Protein AF-A0AAD9D909-F1 (afdb_monomer)

Radius of gyration: 25.89 Å; Cα contacts (8 Å, |Δi|>4): 368; chains: 1; bounding box: 89×36×50 Å

Solvent-accessible surface area (backbone atoms only — not comparable to full-atom values): 7837 Å² total; per-residue (Å²): 138,81,89,83,81,90,83,83,90,83,79,91,85,78,93,72,84,80,84,79,90,65,81,85,69,92,80,75,88,80,84,59,76,61,69,55,47,48,60,49,39,46,66,70,74,58,52,28,52,80,27,45,52,79,31,72,29,71,72,26,63,39,49,19,72,46,19,35,32,38,35,38,21,50,43,8,47,25,37,27,68,48,18,34,32,40,36,39,21,48,44,7,50,25,41,27,58,40,16,30,32,46,31,41,23,46,48,9,48,24,34,30,44,42,16,33,31,45,31,40,22,74,26,50,67,53,40,42,67,45,39,75,40,64,71,47,60,70,41,94,74,62,50,76,120

Foldseek 3Di:
DDDDDDDDDDDDDDDDDDPPPDDPDPDPPPPDCPVVVVVVCCQPEDVQCPDQECAEHCCACYENVHHQEQHEGCCANYEDDRHAYNDYGQCYPYEDCNHAYCAYHANELYEPCNHAENHYYNDDHYHDNRHHYNHYYPDPPPNHD

Organism: NCBI:txid267567

Secondary structure (DSSP, 8-state):
-------------------------TT-TTS-TTHHHHHHHIIIIISTTT--EEEE-TTS--B-SS--EEEE-TTS--B-TT--EEEE-TTS--B-TT--EEEE-SSS--B-TT--EEEEESSS--B-TT--EEEEESSTT----

Mean predicted aligned error: 14.93 Å

Sequence (145 aa):
MKFIALTAFALLASISYAEANDEPSSALRGSWSSEVEEMLRSTRNGSAATCVKDCECPGGGCTFEKCVNDCECDGGGCSMPVCVTGCECDGGNCDMPACKYDCECDGGNCKMNACTNDCDCDARNCEMKSCKYDCDSFDFDVAQV

Structure (mmCIF, N/CA/C/O backbone):
data_AF-A0AAD9D909-F1
#
_entry.id   AF-A0AAD9D909-F1
#
loop_
_atom_site.group_PDB
_atom_site.id
_atom_site.type_symbol
_atom_site.label_atom_id
_atom_site.label_alt_id
_atom_site.label_comp_id
_atom_site.label_asym_id
_atom_site.label_entity_id
_atom_site.label_seq_id
_atom_site.pdbx_PDB_ins_code
_atom_site.Cartn_x
_atom_site.Cartn_y
_atom_site.Cartn_z
_atom_site.occupancy
_atom_site.B_iso_or_equiv
_atom_site.auth_seq_id
_atom_site.auth_comp_id
_atom_site.auth_asym_id
_atom_site.auth_atom_id
_atom_site.pdbx_PDB_model_num
ATOM 1 N N . MET A 1 1 ? 78.288 -16.361 -33.522 1.00 38.34 1 MET A N 1
ATOM 2 C CA . MET A 1 1 ? 78.573 -15.174 -32.679 1.00 38.34 1 MET A CA 1
ATOM 3 C C . MET A 1 1 ? 77.246 -14.544 -32.262 1.00 38.34 1 MET A C 1
ATOM 5 O O . MET A 1 1 ? 76.339 -14.575 -33.083 1.00 38.34 1 MET A O 1
ATOM 9 N N . LYS A 1 2 ? 77.197 -13.968 -31.043 1.00 39.28 2 LYS A N 1
ATOM 10 C CA . LYS A 1 2 ? 76.049 -13.573 -30.173 1.00 39.28 2 LYS A CA 1
ATOM 11 C C . LYS A 1 2 ? 75.567 -14.735 -29.277 1.00 39.28 2 LYS A C 1
ATOM 13 O O . LYS A 1 2 ? 74.998 -15.670 -29.817 1.00 39.28 2 LYS A O 1
ATOM 18 N N . PHE A 1 3 ? 75.935 -14.887 -27.986 1.00 31.64 3 PHE A N 1
ATOM 19 C CA . PHE A 1 3 ? 76.009 -13.972 -26.807 1.00 31.64 3 PHE A CA 1
ATOM 20 C C . PHE A 1 3 ? 74.646 -13.266 -26.562 1.00 31.64 3 PHE A C 1
ATOM 22 O O . PHE A 1 3 ? 74.142 -12.709 -27.528 1.00 31.64 3 PHE A O 1
ATOM 29 N N . ILE A 1 4 ? 73.973 -13.192 -25.393 1.00 39.38 4 ILE A N 1
ATOM 30 C CA . ILE A 1 4 ? 74.268 -13.380 -23.948 1.00 39.38 4 ILE A CA 1
ATOM 31 C C . ILE A 1 4 ? 72.935 -13.346 -23.135 1.00 39.38 4 ILE A C 1
ATOM 33 O O . ILE A 1 4 ? 72.019 -12.654 -23.562 1.00 39.38 4 ILE A O 1
ATOM 37 N N . ALA A 1 5 ? 72.934 -14.009 -21.957 1.00 36.94 5 ALA A N 1
ATOM 38 C CA . ALA A 1 5 ? 72.169 -13.800 -20.690 1.00 36.94 5 ALA A CA 1
ATOM 39 C C . ALA A 1 5 ? 70.625 -13.926 -20.656 1.00 36.94 5 ALA A C 1
ATOM 41 O O . ALA A 1 5 ? 69.937 -13.365 -21.494 1.00 36.94 5 ALA A O 1
ATOM 42 N N . LEU A 1 6 ? 70.025 -14.729 -19.748 1.00 40.09 6 LEU A N 1
ATOM 43 C CA . LEU A 1 6 ? 69.837 -14.513 -18.280 1.00 40.09 6 LEU A CA 1
ATOM 44 C C . LEU A 1 6 ? 69.115 -13.170 -18.011 1.00 40.09 6 LEU A C 1
ATOM 46 O O . LEU A 1 6 ? 69.585 -12.150 -18.483 1.00 40.09 6 LEU A O 1
ATOM 50 N N . THR A 1 7 ? 67.963 -13.043 -17.340 1.00 43.59 7 THR A N 1
ATOM 51 C CA . THR A 1 7 ? 67.556 -13.458 -15.977 1.00 43.59 7 THR A CA 1
ATOM 52 C C . THR A 1 7 ? 66.106 -12.970 -15.752 1.00 43.59 7 THR A C 1
ATOM 54 O O . THR A 1 7 ? 65.776 -11.876 -16.187 1.00 43.59 7 THR A O 1
ATOM 57 N N . ALA A 1 8 ? 65.222 -13.792 -15.177 1.00 40.44 8 ALA A N 1
ATOM 58 C CA . ALA A 1 8 ? 64.640 -13.646 -13.827 1.00 40.44 8 ALA A CA 1
ATOM 59 C C . ALA A 1 8 ? 63.346 -12.806 -13.680 1.00 40.44 8 ALA A C 1
ATOM 61 O O . ALA A 1 8 ? 63.296 -11.639 -14.033 1.00 40.44 8 ALA A O 1
ATOM 62 N N . PHE A 1 9 ? 62.349 -13.472 -13.077 1.00 41.53 9 PHE A N 1
ATOM 63 C CA . PHE A 1 9 ? 61.451 -13.024 -11.998 1.00 41.53 9 PHE A CA 1
ATOM 64 C C . PHE A 1 9 ? 60.883 -11.597 -11.999 1.00 41.53 9 PHE A C 1
ATOM 66 O O . PHE A 1 9 ? 61.631 -10.644 -11.831 1.00 41.53 9 PHE A O 1
ATOM 73 N N . ALA A 1 10 ? 59.546 -11.510 -11.950 1.00 41.12 10 ALA A N 1
ATOM 74 C CA . ALA A 1 10 ? 58.746 -10.781 -10.940 1.00 41.12 10 ALA A CA 1
ATOM 75 C C . ALA A 1 10 ? 57.352 -10.503 -11.538 1.00 41.12 10 ALA A C 1
ATOM 77 O O . ALA A 1 10 ? 57.228 -9.862 -12.570 1.00 41.12 10 ALA A O 1
ATOM 78 N N . LEU A 1 11 ? 56.321 -11.191 -11.050 1.00 42.38 11 LEU A N 1
ATOM 79 C CA . LEU A 1 11 ? 55.356 -10.685 -10.062 1.00 42.38 11 LEU A CA 1
ATOM 80 C C . LEU A 1 11 ? 54.154 -9.969 -10.693 1.00 42.38 11 LEU A C 1
ATOM 82 O O . LEU A 1 11 ? 54.238 -8.878 -11.240 1.00 42.38 11 LEU A O 1
ATOM 86 N N . LEU A 1 12 ? 53.027 -10.662 -10.538 1.00 49.69 12 LEU A N 1
ATOM 87 C CA . LEU A 1 12 ? 51.691 -10.155 -10.248 1.00 49.69 12 LEU A CA 1
ATOM 88 C C . LEU A 1 12 ? 51.648 -8.693 -9.784 1.00 49.69 12 LEU A C 1
ATOM 90 O O . LEU A 1 12 ? 52.285 -8.347 -8.793 1.00 49.69 12 LEU A O 1
ATOM 94 N N . ALA A 1 13 ? 50.787 -7.915 -10.437 1.00 41.41 13 ALA A N 1
ATOM 95 C CA . ALA A 1 13 ? 49.741 -7.081 -9.838 1.00 41.41 13 ALA A CA 1
ATOM 96 C C . ALA A 1 13 ? 49.507 -5.866 -10.731 1.00 41.41 13 ALA A C 1
ATOM 98 O O . ALA A 1 13 ? 50.364 -4.995 -10.827 1.00 41.41 13 ALA A O 1
ATOM 99 N N . SER A 1 14 ? 48.337 -5.796 -11.360 1.00 46.84 14 SER A N 1
ATOM 100 C CA . SER A 1 14 ? 47.379 -4.697 -11.168 1.00 46.84 14 SER A CA 1
ATOM 101 C C . SER A 1 14 ? 46.272 -4.813 -12.212 1.00 46.84 14 SER A C 1
ATOM 103 O O . SER A 1 14 ? 46.460 -4.610 -13.407 1.00 46.84 14 SER A O 1
ATOM 105 N N . ILE A 1 15 ? 45.100 -5.193 -11.713 1.00 49.41 15 ILE A N 1
ATOM 106 C CA . ILE A 1 15 ? 43.817 -4.916 -12.342 1.00 49.41 15 ILE A CA 1
ATOM 107 C C . ILE A 1 15 ? 43.672 -3.394 -12.335 1.00 49.41 15 ILE A C 1
ATOM 109 O O . ILE A 1 15 ? 43.677 -2.801 -11.260 1.00 49.41 15 ILE A O 1
ATOM 113 N N . SER A 1 16 ? 43.508 -2.792 -13.507 1.00 44.62 16 SER A N 1
ATOM 114 C CA . SER A 1 16 ? 42.938 -1.453 -13.636 1.00 44.62 16 SER A CA 1
ATOM 115 C C . SER A 1 16 ? 41.889 -1.492 -14.735 1.00 44.62 16 SER A C 1
ATOM 117 O O . SER A 1 16 ? 42.206 -1.608 -15.916 1.00 44.62 16 SER A O 1
ATOM 119 N N . TYR A 1 17 ? 40.644 -1.500 -14.259 1.00 41.91 17 TYR A N 1
ATOM 120 C CA . TYR A 1 17 ? 39.402 -1.055 -14.884 1.00 41.91 17 TYR A CA 1
ATOM 121 C C . TYR A 1 17 ? 39.526 -0.532 -16.324 1.00 41.91 17 TYR A C 1
ATOM 123 O O . TYR A 1 17 ? 40.032 0.562 -16.556 1.00 41.91 17 TYR A O 1
ATOM 131 N N . ALA A 1 18 ? 38.981 -1.291 -17.275 1.00 36.06 18 ALA A N 1
ATOM 132 C CA . ALA A 1 18 ? 38.548 -0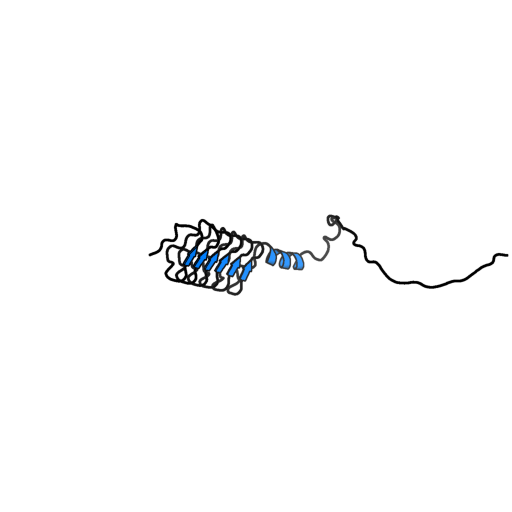.736 -18.547 1.00 36.06 18 ALA A CA 1
ATOM 133 C C . ALA A 1 18 ? 37.121 -0.201 -18.357 1.00 36.06 18 ALA A C 1
ATOM 135 O O . ALA A 1 18 ? 36.190 -0.974 -18.131 1.00 36.06 18 ALA A O 1
ATOM 136 N N . GLU A 1 19 ? 36.968 1.121 -18.408 1.00 46.34 19 GLU A N 1
ATOM 137 C CA . GLU A 1 19 ? 35.678 1.789 -18.556 1.00 46.34 19 GLU A CA 1
ATOM 138 C C . GLU A 1 19 ? 35.093 1.427 -19.927 1.00 46.34 19 GLU A 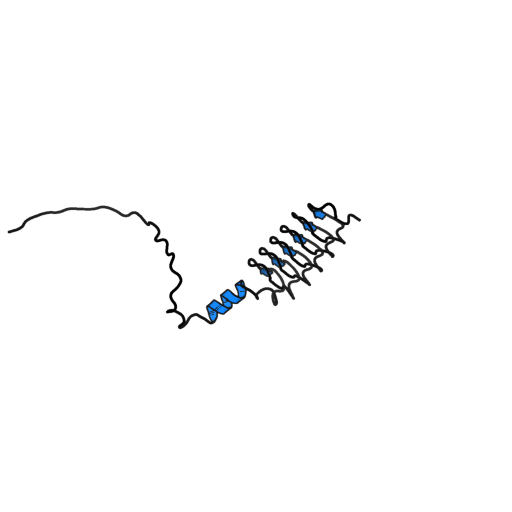C 1
ATOM 140 O O . GLU A 1 19 ? 35.478 1.988 -20.952 1.00 46.34 19 GLU A O 1
ATOM 145 N N . ALA A 1 20 ? 34.181 0.456 -19.960 1.00 38.06 20 ALA A N 1
ATOM 146 C CA . ALA A 1 20 ? 33.397 0.142 -21.146 1.00 38.06 20 ALA A CA 1
ATOM 147 C C . ALA A 1 20 ? 32.176 1.072 -21.209 1.00 38.06 20 ALA A C 1
ATOM 149 O O . ALA A 1 20 ? 31.073 0.711 -20.804 1.00 38.06 20 ALA A O 1
ATOM 150 N N . ASN A 1 21 ? 32.393 2.285 -21.719 1.00 46.53 21 ASN A N 1
ATOM 151 C CA . ASN A 1 21 ? 31.347 3.048 -22.393 1.00 46.53 21 ASN A CA 1
ATOM 152 C C . ASN A 1 21 ? 31.212 2.481 -23.810 1.00 46.53 21 ASN A C 1
ATOM 154 O O . ASN A 1 21 ? 31.790 3.023 -24.745 1.00 46.53 21 ASN A O 1
ATOM 158 N N . ASP A 1 22 ? 30.489 1.377 -23.966 1.00 37.69 22 ASP A N 1
ATOM 159 C CA . ASP A 1 22 ? 30.135 0.862 -25.285 1.00 37.69 22 ASP A CA 1
ATOM 160 C C . ASP A 1 22 ? 28.679 0.407 -25.262 1.00 37.69 22 ASP A C 1
ATOM 162 O O . ASP A 1 22 ? 28.300 -0.557 -24.592 1.00 37.69 22 ASP A O 1
ATOM 166 N N . GLU A 1 23 ? 27.853 1.147 -26.000 1.00 49.28 23 GLU A N 1
ATOM 167 C CA . GLU A 1 23 ? 26.507 0.728 -26.355 1.00 49.28 23 GLU A CA 1
ATOM 168 C C . GLU A 1 23 ? 26.573 -0.666 -26.998 1.00 49.28 23 GLU A C 1
ATOM 170 O O . GLU A 1 23 ? 27.378 -0.882 -27.914 1.00 49.28 23 GLU A O 1
ATOM 175 N N . PRO A 1 24 ? 25.754 -1.643 -26.570 1.00 41.31 24 PRO A N 1
ATOM 176 C CA . PRO A 1 24 ? 25.812 -2.962 -27.167 1.00 41.31 24 PRO A CA 1
ATOM 177 C C . PRO A 1 24 ? 25.343 -2.898 -28.622 1.00 41.31 24 PRO A C 1
ATOM 179 O O . PRO A 1 24 ? 24.159 -2.779 -28.947 1.00 41.31 24 PRO A O 1
ATOM 182 N N . SER A 1 25 ? 26.344 -3.010 -29.493 1.00 41.59 25 SER A N 1
ATOM 183 C CA . SER A 1 25 ? 26.246 -3.209 -30.928 1.00 41.59 25 SER A CA 1
ATOM 184 C C . SER A 1 25 ? 25.236 -4.309 -31.267 1.00 41.59 25 SER A C 1
ATOM 186 O O . SER A 1 25 ? 25.197 -5.385 -30.671 1.00 41.59 25 SER A O 1
ATOM 188 N N . SER A 1 26 ? 24.438 -4.027 -32.289 1.00 46.03 26 SER A N 1
ATOM 189 C CA . SER A 1 26 ? 23.253 -4.722 -32.806 1.00 46.03 26 SER A CA 1
ATOM 190 C C . SER A 1 26 ? 23.446 -6.167 -33.323 1.00 46.03 26 SER A C 1
ATOM 192 O O . SER A 1 26 ? 22.620 -6.654 -34.095 1.00 46.03 26 SER A O 1
ATOM 194 N N . ALA A 1 27 ? 24.480 -6.893 -32.886 1.00 40.88 27 ALA A N 1
ATOM 195 C CA . ALA A 1 27 ? 24.899 -8.180 -33.453 1.00 40.88 27 ALA A CA 1
ATOM 196 C C . ALA A 1 27 ? 24.588 -9.435 -32.602 1.00 40.88 27 ALA A C 1
ATOM 198 O O . ALA A 1 27 ? 24.837 -10.545 -33.064 1.00 40.88 27 ALA A O 1
ATOM 199 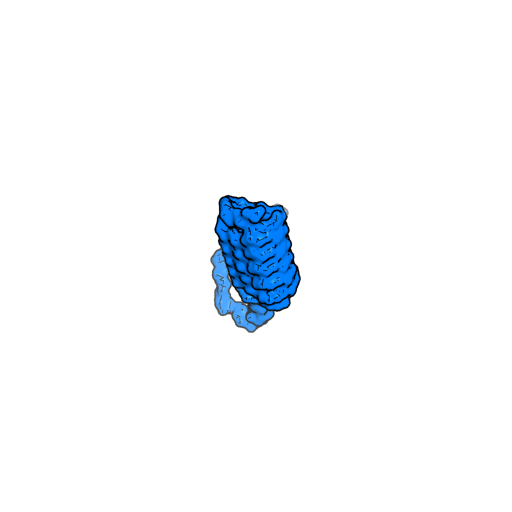N N . LEU A 1 28 ? 24.000 -9.311 -31.404 1.00 43.91 28 LEU A N 1
ATOM 200 C CA . LEU A 1 28 ? 23.642 -10.462 -30.543 1.00 43.91 28 LEU A CA 1
ATOM 201 C C . LEU A 1 28 ? 22.124 -10.669 -30.377 1.00 43.91 28 LEU A C 1
ATOM 203 O O . LEU A 1 28 ? 21.660 -11.224 -29.387 1.00 43.91 28 LEU A O 1
ATOM 207 N N . ARG A 1 29 ? 21.317 -10.280 -31.371 1.00 46.69 29 ARG A N 1
ATOM 208 C CA . ARG A 1 29 ? 19.848 -10.479 -31.379 1.00 46.69 29 ARG A CA 1
ATOM 209 C C . ARG A 1 29 ? 19.394 -11.928 -31.655 1.00 46.69 29 ARG A C 1
ATOM 211 O O . ARG A 1 29 ? 18.247 -12.147 -32.024 1.00 46.69 29 ARG A O 1
ATOM 218 N N . GLY A 1 30 ? 20.281 -12.917 -31.537 1.00 44.03 30 GLY A N 1
ATOM 219 C CA . GLY A 1 30 ? 20.096 -14.211 -32.200 1.00 44.03 30 GLY A CA 1
ATOM 220 C C . GLY A 1 30 ? 19.482 -15.358 -31.396 1.00 44.03 30 GLY A C 1
ATOM 221 O O . GLY A 1 30 ? 18.932 -16.257 -32.018 1.00 44.03 30 GLY A O 1
ATOM 222 N N . SER A 1 31 ? 19.587 -15.406 -30.063 1.00 46.47 31 SER A N 1
ATOM 223 C CA . SER A 1 31 ? 19.203 -16.651 -29.361 1.00 46.47 31 SER A CA 1
ATOM 224 C C . SER A 1 31 ? 18.853 -16.519 -27.878 1.00 46.47 31 SER A C 1
ATOM 226 O O . SER A 1 31 ? 18.754 -17.539 -27.205 1.00 46.47 31 SER A O 1
ATOM 228 N N . TRP A 1 32 ? 18.736 -15.307 -27.335 1.00 49.94 32 TRP A N 1
ATOM 229 C CA . TRP A 1 32 ? 18.514 -15.098 -25.893 1.00 49.94 32 TRP A CA 1
ATOM 230 C C . TRP A 1 32 ? 17.242 -14.286 -25.593 1.00 49.94 32 TRP A C 1
ATOM 232 O O . TRP A 1 32 ? 16.941 -14.051 -24.436 1.00 49.94 32 TRP A O 1
ATOM 242 N N . SER A 1 33 ? 16.480 -13.837 -26.597 1.00 55.78 33 SER A N 1
ATOM 243 C CA . SER A 1 33 ? 15.527 -12.726 -26.428 1.00 55.78 33 SER A CA 1
ATOM 244 C C . SER A 1 33 ? 14.116 -13.093 -25.964 1.00 55.78 33 SER A C 1
ATOM 246 O O . SER A 1 33 ? 13.265 -12.217 -25.964 1.00 55.78 33 SER A O 1
ATOM 248 N N . SER A 1 34 ? 13.798 -14.347 -25.655 1.00 51.44 34 SER A N 1
ATOM 249 C CA . SER A 1 34 ? 12.462 -14.690 -25.136 1.00 51.44 34 SER A CA 1
ATOM 250 C C . SER A 1 34 ? 12.485 -14.872 -23.624 1.00 51.44 34 SER A C 1
ATOM 252 O O . SER A 1 34 ? 11.725 -14.213 -22.931 1.00 51.44 34 SER A O 1
ATOM 254 N N . GLU A 1 35 ? 13.416 -15.665 -23.094 1.00 49.75 35 GLU A N 1
ATOM 255 C CA . GLU A 1 35 ? 13.468 -15.973 -21.656 1.00 49.75 35 GLU A CA 1
ATOM 256 C C . GLU A 1 35 ? 14.052 -14.823 -20.818 1.00 49.75 35 GLU A C 1
ATOM 258 O O . GLU A 1 35 ? 13.541 -14.528 -19.739 1.00 49.75 35 GLU A O 1
ATOM 263 N N . VAL A 1 36 ? 15.068 -14.107 -21.322 1.00 54.78 36 VAL A N 1
ATOM 264 C CA . VAL A 1 36 ? 15.617 -12.939 -20.604 1.00 54.78 36 VAL A CA 1
ATOM 265 C C . VAL A 1 36 ? 14.710 -11.714 -20.720 1.00 54.78 36 VAL A C 1
ATOM 267 O O . VAL A 1 36 ? 14.628 -10.934 -19.782 1.00 54.78 36 VAL A O 1
ATOM 270 N N . GLU A 1 37 ? 13.976 -11.559 -21.826 1.00 53.12 37 GLU A N 1
ATOM 271 C CA . GLU A 1 37 ? 12.972 -10.495 -21.969 1.00 53.12 37 GLU A CA 1
ATOM 272 C C . GLU A 1 37 ? 11.742 -10.764 -21.090 1.00 53.12 37 GLU A C 1
ATOM 274 O O . GLU A 1 37 ? 11.097 -9.818 -20.654 1.00 53.12 37 GLU A O 1
ATOM 279 N N . GLU A 1 38 ? 11.425 -12.027 -20.783 1.00 50.59 38 GLU A N 1
ATOM 280 C CA . GLU A 1 38 ? 10.361 -12.401 -19.841 1.00 50.59 38 GLU A CA 1
ATOM 281 C C . GLU A 1 38 ? 10.786 -12.161 -18.381 1.00 50.59 38 GLU A C 1
ATOM 283 O O . GLU A 1 38 ? 10.035 -11.547 -17.619 1.00 50.59 38 GLU A O 1
ATOM 288 N N . MET A 1 39 ? 12.032 -12.498 -18.017 1.00 41.66 39 MET A N 1
ATOM 289 C CA . MET A 1 39 ? 12.617 -12.127 -16.716 1.00 41.66 39 MET A CA 1
ATOM 290 C C . MET A 1 39 ? 12.774 -10.606 -16.541 1.00 41.66 39 MET A C 1
ATOM 292 O O . MET A 1 39 ? 12.580 -10.096 -15.439 1.00 41.66 39 MET A O 1
ATOM 296 N N . LEU A 1 40 ? 13.075 -9.864 -17.613 1.00 50.22 40 LEU A N 1
ATOM 297 C CA . LEU A 1 40 ? 13.195 -8.400 -17.590 1.00 50.22 40 LEU A CA 1
ATOM 298 C C . LEU A 1 40 ? 11.839 -7.673 -17.692 1.00 50.22 40 LEU A C 1
ATOM 300 O O . LEU A 1 40 ? 11.703 -6.551 -17.208 1.00 50.22 40 LEU A O 1
ATOM 304 N N . ARG A 1 41 ? 10.805 -8.295 -18.278 1.00 45.81 41 ARG A N 1
ATOM 305 C CA . ARG A 1 41 ? 9.414 -7.794 -18.244 1.00 45.81 41 ARG A CA 1
ATOM 306 C C . ARG A 1 41 ? 8.776 -7.953 -16.871 1.00 45.81 41 ARG A C 1
ATOM 308 O O . ARG A 1 41 ? 8.040 -7.060 -16.451 1.00 45.81 41 ARG A O 1
ATOM 315 N N . SER A 1 42 ? 9.104 -9.038 -16.175 1.00 43.81 42 SER A N 1
ATOM 316 C CA . SER A 1 42 ? 8.787 -9.241 -14.760 1.00 43.81 42 SER A CA 1
ATOM 317 C C . SER A 1 42 ? 9.336 -8.089 -13.892 1.00 43.81 42 SER A C 1
ATOM 319 O O . SER A 1 42 ? 8.641 -7.579 -13.018 1.00 43.81 42 SER A O 1
ATOM 321 N N . THR A 1 43 ? 10.507 -7.543 -14.223 1.00 47.28 43 THR A N 1
ATOM 322 C CA . THR A 1 43 ? 11.135 -6.427 -13.485 1.00 47.28 43 THR A CA 1
ATOM 323 C C . THR A 1 43 ? 10.796 -5.020 -13.993 1.00 47.28 43 THR A C 1
ATOM 325 O O . THR A 1 43 ? 11.191 -4.052 -13.351 1.00 47.28 43 THR A O 1
ATOM 328 N N . ARG A 1 44 ? 10.080 -4.853 -15.120 1.00 47.25 44 ARG A N 1
ATOM 329 C CA . ARG A 1 44 ? 9.781 -3.512 -15.677 1.00 47.25 44 ARG A CA 1
ATOM 330 C C . ARG A 1 44 ? 8.317 -3.116 -15.782 1.00 47.25 44 ARG A C 1
ATOM 332 O O . ARG A 1 44 ? 8.084 -1.941 -16.041 1.00 47.25 44 ARG A O 1
ATOM 339 N N . ASN A 1 45 ? 7.341 -4.025 -15.677 1.00 49.53 45 ASN A N 1
ATOM 340 C CA . ASN A 1 45 ? 5.937 -3.589 -15.782 1.00 49.53 45 ASN A CA 1
ATOM 341 C C . ASN A 1 45 ? 4.841 -4.597 -15.377 1.00 49.53 45 ASN A C 1
ATOM 343 O O . ASN A 1 45 ? 3.699 -4.415 -15.798 1.00 49.53 45 ASN A O 1
ATOM 347 N N . GLY A 1 46 ? 5.123 -5.699 -14.665 1.00 49.00 46 GLY A N 1
ATOM 348 C CA . GLY A 1 46 ? 4.122 -6.784 -14.651 1.00 49.00 46 GLY A CA 1
ATOM 349 C C . GLY A 1 46 ? 4.098 -7.815 -13.532 1.00 49.00 46 GLY A C 1
ATOM 350 O O . GLY A 1 46 ? 3.224 -8.676 -13.588 1.00 49.00 46 GLY A O 1
ATOM 351 N N . SER A 1 47 ? 4.961 -7.763 -12.519 1.00 52.62 47 SER A N 1
ATOM 352 C CA . SER A 1 47 ? 4.956 -8.812 -11.475 1.00 52.62 47 SER A CA 1
ATOM 353 C C . SER A 1 47 ? 3.876 -8.651 -10.407 1.00 52.62 47 SER A C 1
ATOM 355 O O . SER A 1 47 ? 3.518 -9.614 -9.735 1.00 52.62 47 SER A O 1
ATOM 357 N N . ALA A 1 48 ? 3.284 -7.466 -10.297 1.00 56.88 48 ALA A N 1
ATOM 358 C CA . ALA A 1 48 ? 2.307 -7.144 -9.266 1.00 56.88 48 ALA A CA 1
ATOM 359 C C . ALA A 1 48 ? 0.889 -7.689 -9.536 1.00 56.88 48 ALA A C 1
ATOM 361 O O . ALA A 1 48 ? 0.167 -8.043 -8.606 1.00 56.88 48 ALA A O 1
ATOM 362 N N . ALA A 1 49 ? 0.467 -7.794 -10.801 1.00 65.88 49 ALA A N 1
ATOM 363 C CA . ALA A 1 49 ? -0.947 -8.025 -11.131 1.00 65.88 49 ALA A CA 1
ATOM 364 C C . ALA A 1 49 ? -1.475 -9.409 -10.702 1.00 65.88 49 ALA A C 1
ATOM 366 O O . ALA A 1 49 ? -2.678 -9.598 -10.502 1.00 65.88 49 ALA A O 1
ATOM 367 N N . THR A 1 50 ? -0.595 -10.404 -10.586 1.00 77.31 50 THR A N 1
ATOM 368 C CA . THR A 1 50 ? -0.958 -11.756 -10.131 1.00 77.31 50 THR A CA 1
ATOM 369 C C . THR A 1 50 ? -0.444 -12.089 -8.742 1.00 77.31 50 THR A C 1
ATOM 371 O O . THR A 1 50 ? -0.836 -13.122 -8.200 1.00 77.31 50 THR A O 1
ATOM 374 N N . CYS A 1 51 ? 0.433 -11.254 -8.195 1.00 84.50 51 CYS A N 1
ATOM 375 C CA . CYS A 1 51 ? 1.005 -11.460 -6.882 1.00 84.50 51 CYS A CA 1
ATOM 376 C C . CYS A 1 51 ? -0.046 -11.147 -5.804 1.00 84.50 51 CYS A C 1
ATOM 378 O O . CYS A 1 51 ? -0.872 -10.251 -5.974 1.00 84.50 51 CYS A O 1
ATOM 380 N N . VAL A 1 52 ? -0.074 -11.962 -4.747 1.00 88.56 52 VAL A N 1
ATOM 381 C CA . VAL A 1 52 ? -1.118 -11.917 -3.704 1.00 88.56 52 VAL A CA 1
ATOM 382 C C . VAL A 1 52 ? -0.560 -11.499 -2.342 1.00 88.56 52 VAL A C 1
ATOM 384 O O . VAL A 1 52 ? -1.310 -10.982 -1.517 1.00 88.56 52 VAL A O 1
ATOM 387 N N . LYS A 1 53 ? 0.732 -11.729 -2.110 1.00 90.44 53 LYS A N 1
ATOM 388 C CA . LYS A 1 53 ? 1.458 -11.406 -0.882 1.00 90.44 53 LYS A CA 1
ATOM 389 C C . LYS A 1 53 ? 2.951 -11.266 -1.180 1.00 90.44 53 LYS A C 1
ATOM 391 O O . LYS A 1 53 ? 3.395 -11.945 -2.112 1.00 90.44 53 LYS A O 1
ATOM 396 N N . ASP A 1 54 ? 3.677 -10.499 -0.374 1.00 90.88 54 ASP A N 1
ATOM 397 C CA . ASP A 1 54 ? 5.127 -10.271 -0.499 1.00 90.88 54 ASP A CA 1
ATOM 398 C C . ASP A 1 54 ? 5.489 -9.786 -1.920 1.00 90.88 54 ASP A C 1
ATOM 400 O O . ASP A 1 54 ? 6.248 -10.424 -2.658 1.00 90.88 54 ASP A O 1
ATOM 404 N N . CYS A 1 55 ? 4.807 -8.738 -2.381 1.00 89.56 55 CYS A N 1
ATOM 405 C CA . CYS A 1 55 ? 4.874 -8.276 -3.761 1.00 89.56 55 CYS A CA 1
ATOM 406 C C . CYS A 1 55 ? 5.668 -6.980 -3.863 1.00 89.56 55 CYS A C 1
ATOM 408 O O . CYS A 1 55 ? 5.215 -5.954 -3.378 1.00 89.56 55 CYS A O 1
ATOM 410 N N . GLU A 1 56 ? 6.759 -7.001 -4.621 1.00 90.12 56 GLU A N 1
ATOM 411 C CA . GLU A 1 56 ? 7.670 -5.858 -4.728 1.00 90.12 56 GLU A CA 1
ATOM 412 C C . GLU A 1 56 ? 7.618 -5.198 -6.117 1.00 90.12 56 GLU A C 1
ATOM 414 O O . GLU A 1 56 ? 7.517 -5.862 -7.160 1.00 90.12 56 GLU A O 1
ATOM 419 N N . CYS A 1 57 ? 7.725 -3.869 -6.142 1.00 88.88 57 CYS A N 1
ATOM 420 C CA . CYS A 1 57 ? 7.880 -3.063 -7.348 1.00 88.88 57 CYS A CA 1
ATOM 421 C C . CYS A 1 57 ? 8.953 -1.975 -7.171 1.00 88.88 57 CYS A C 1
ATOM 423 O O . CYS A 1 57 ? 8.632 -0.788 -7.042 1.00 88.88 57 CYS A O 1
ATOM 425 N N . PRO A 1 58 ? 10.240 -2.340 -7.290 1.00 88.00 58 PRO A N 1
ATOM 426 C CA . PRO A 1 58 ? 11.335 -1.398 -7.057 1.00 88.00 58 PRO A CA 1
ATOM 427 C C . PRO A 1 58 ? 11.389 -0.274 -8.102 1.00 88.00 58 PRO A C 1
ATOM 429 O O . PRO A 1 58 ? 11.887 0.818 -7.853 1.00 88.00 58 PRO A O 1
ATOM 432 N N . GLY A 1 59 ? 10.878 -0.528 -9.313 1.00 85.69 59 GLY A N 1
ATOM 433 C CA . GLY A 1 59 ? 10.857 0.455 -10.399 1.00 85.69 59 GLY A CA 1
ATOM 434 C C . GLY A 1 59 ? 9.713 1.470 -10.325 1.00 85.69 59 GLY A C 1
ATOM 435 O O . GLY A 1 59 ? 9.721 2.424 -11.103 1.00 85.69 59 GLY A O 1
ATOM 436 N N . GLY A 1 60 ? 8.740 1.264 -9.432 1.00 89.62 60 GLY A N 1
ATOM 437 C CA . GLY A 1 60 ? 7.524 2.070 -9.363 1.00 89.62 60 GLY A CA 1
ATOM 438 C C . GLY A 1 60 ? 6.549 1.831 -10.523 1.00 89.62 60 GLY A C 1
ATOM 439 O O . GLY A 1 60 ? 6.794 1.046 -11.442 1.00 89.62 60 GLY A O 1
ATOM 440 N N . GLY A 1 61 ? 5.401 2.507 -10.478 1.00 87.81 61 GLY A N 1
ATOM 441 C CA . GLY A 1 61 ? 4.384 2.477 -11.535 1.00 87.81 61 GLY A CA 1
ATOM 442 C C . GLY A 1 61 ? 3.620 1.155 -11.671 1.00 87.81 61 GLY A C 1
ATOM 443 O O . GLY A 1 61 ? 2.903 0.961 -12.654 1.00 87.81 61 GLY A O 1
ATOM 444 N N . CYS A 1 62 ? 3.765 0.233 -10.719 1.00 89.19 62 CYS A N 1
ATOM 445 C CA . CYS A 1 62 ? 3.080 -1.053 -10.752 1.00 89.19 62 CYS A CA 1
ATOM 446 C C . CYS A 1 62 ? 1.611 -0.962 -10.333 1.00 89.19 62 CYS A C 1
ATOM 448 O O . CYS A 1 62 ? 1.175 -0.059 -9.620 1.00 89.19 62 CYS A O 1
ATOM 450 N N . THR A 1 63 ? 0.839 -1.969 -10.732 1.00 91.62 63 THR A N 1
ATOM 451 C CA . THR A 1 63 ? -0.538 -2.160 -10.269 1.00 91.62 63 THR A CA 1
ATOM 452 C C . THR A 1 63 ? -0.684 -3.533 -9.621 1.00 91.62 63 THR A C 1
ATOM 454 O O . THR A 1 63 ? -0.567 -4.567 -10.282 1.00 91.62 63 THR A O 1
ATOM 457 N N . PHE A 1 64 ? -0.944 -3.535 -8.317 1.00 89.44 64 PHE A N 1
ATOM 458 C CA . PHE A 1 64 ? -1.088 -4.711 -7.467 1.00 89.44 64 PHE A CA 1
ATOM 459 C C . PHE A 1 64 ? -2.561 -5.107 -7.318 1.00 89.44 64 PHE A C 1
ATOM 461 O O . PHE A 1 64 ? -3.147 -5.036 -6.242 1.00 89.44 64 PHE A O 1
ATOM 468 N N . GLU A 1 65 ? -3.175 -5.547 -8.415 1.00 90.69 65 GLU A N 1
ATOM 469 C CA . GLU A 1 65 ? -4.610 -5.888 -8.479 1.00 90.69 65 GLU A CA 1
ATOM 470 C C . GLU A 1 65 ? -5.059 -6.972 -7.485 1.00 90.69 65 GLU A C 1
ATOM 472 O O . GLU A 1 65 ? -6.250 -7.117 -7.210 1.00 90.69 65 GLU A O 1
ATOM 477 N N . LYS A 1 66 ? -4.125 -7.791 -6.991 1.00 88.94 66 LYS A N 1
ATOM 478 C CA . LYS A 1 66 ? -4.427 -8.950 -6.142 1.00 88.94 66 LYS A CA 1
ATOM 479 C C . LYS A 1 66 ? -3.614 -9.023 -4.860 1.00 88.94 66 LYS A C 1
ATOM 481 O O . LYS A 1 66 ? -3.869 -9.936 -4.078 1.00 88.94 66 LYS A O 1
ATOM 486 N N . CYS A 1 67 ? -2.663 -8.118 -4.655 1.00 93.38 67 CYS A N 1
ATOM 487 C CA . CYS A 1 67 ? -1.821 -8.144 -3.471 1.00 93.38 67 CYS A CA 1
ATOM 488 C C . CYS A 1 67 ? -2.632 -7.651 -2.277 1.00 93.38 67 CYS A C 1
ATOM 490 O O . CYS A 1 67 ? -3.131 -6.528 -2.293 1.00 93.38 67 CYS A O 1
ATOM 492 N N . VAL A 1 68 ? -2.827 -8.525 -1.293 1.00 94.62 68 VAL A N 1
ATOM 493 C CA . VAL A 1 68 ? -3.655 -8.242 -0.114 1.00 94.62 68 VAL A CA 1
ATOM 494 C C . VAL A 1 68 ? -2.794 -7.882 1.095 1.00 94.62 68 VAL A C 1
ATOM 496 O O . VAL A 1 68 ? -3.267 -7.136 1.947 1.00 94.62 68 VAL A O 1
ATOM 499 N N . ASN A 1 69 ? -1.558 -8.381 1.161 1.00 94.12 69 ASN A N 1
ATOM 500 C CA . ASN A 1 69 ? -0.620 -8.107 2.248 1.00 94.12 69 ASN A CA 1
ATOM 501 C C . ASN A 1 69 ? 0.784 -7.877 1.685 1.00 94.12 69 ASN A C 1
ATOM 503 O O . ASN A 1 69 ? 1.121 -8.532 0.695 1.00 94.12 69 ASN A O 1
ATOM 507 N N . ASP A 1 70 ? 1.584 -7.056 2.357 1.00 94.00 70 ASP A N 1
ATOM 508 C CA . ASP A 1 70 ? 3.024 -6.906 2.112 1.00 94.00 70 ASP A CA 1
ATOM 509 C C . ASP A 1 70 ? 3.286 -6.526 0.642 1.00 94.00 70 ASP A C 1
ATOM 511 O O . ASP A 1 70 ? 3.814 -7.304 -0.158 1.00 94.00 70 ASP A O 1
ATOM 515 N N . CYS A 1 71 ? 2.757 -5.368 0.243 1.00 93.81 71 CYS A N 1
ATOM 516 C CA . CYS A 1 71 ? 2.850 -4.834 -1.110 1.00 93.81 71 CYS A CA 1
ATOM 517 C C . CYS A 1 71 ? 3.761 -3.602 -1.097 1.00 93.81 71 CYS A C 1
ATOM 519 O O . CYS A 1 71 ? 3.365 -2.551 -0.599 1.00 93.81 71 CYS A O 1
ATOM 521 N N . GLU A 1 72 ? 4.941 -3.727 -1.695 1.00 94.31 72 GLU A N 1
ATOM 522 C CA . GLU A 1 72 ? 6.024 -2.744 -1.617 1.00 94.31 72 GLU A CA 1
ATOM 523 C C . GLU A 1 72 ? 6.228 -2.035 -2.963 1.00 94.31 72 GLU A C 1
ATOM 525 O O . GLU A 1 72 ? 6.289 -2.659 -4.033 1.00 94.31 72 GLU A O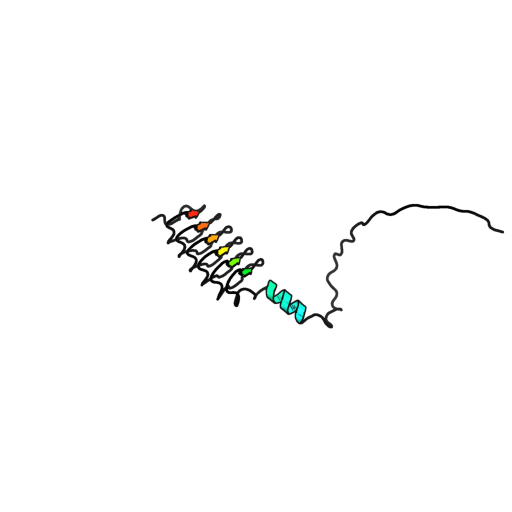 1
ATOM 530 N N . CYS A 1 73 ? 6.304 -0.704 -2.935 1.00 93.56 73 CYS A N 1
ATOM 531 C CA . CYS A 1 73 ? 6.532 0.136 -4.106 1.00 93.56 73 CYS A CA 1
ATOM 532 C C . CYS A 1 73 ? 7.581 1.226 -3.863 1.00 93.56 73 CYS A C 1
ATOM 534 O O . CYS A 1 73 ? 7.264 2.406 -3.689 1.00 93.56 73 CYS A O 1
ATOM 536 N N . ASP A 1 74 ? 8.843 0.846 -4.007 1.00 92.06 74 ASP A N 1
ATOM 537 C CA . ASP A 1 74 ? 9.979 1.731 -3.749 1.00 92.06 74 ASP A CA 1
ATOM 538 C C . ASP A 1 74 ? 10.032 2.894 -4.754 1.00 92.06 74 ASP A C 1
ATOM 540 O O . ASP A 1 74 ? 10.330 4.039 -4.422 1.00 92.06 74 ASP A O 1
ATOM 544 N N . GLY A 1 75 ? 9.722 2.624 -6.029 1.00 88.94 75 GLY A N 1
ATOM 545 C CA . GLY A 1 75 ? 9.827 3.627 -7.096 1.00 88.94 75 GLY A CA 1
ATOM 546 C C . GLY A 1 75 ? 8.667 4.629 -7.153 1.00 88.94 75 GLY A C 1
ATOM 547 O O . GLY A 1 75 ? 8.707 5.561 -7.959 1.00 88.94 75 GLY A O 1
ATOM 548 N N . GLY A 1 76 ? 7.634 4.443 -6.325 1.00 92.38 76 GLY A N 1
ATOM 549 C CA . GLY A 1 76 ? 6.447 5.296 -6.275 1.00 92.38 76 GLY A CA 1
ATOM 550 C C . GLY A 1 76 ? 5.490 5.131 -7.461 1.00 92.38 76 GLY A C 1
ATOM 551 O O . GLY A 1 76 ? 5.719 4.377 -8.406 1.00 92.38 76 GLY A O 1
ATOM 552 N N . GLY A 1 77 ? 4.362 5.840 -7.421 1.00 93.31 77 GLY A N 1
ATOM 553 C CA . GLY A 1 77 ? 3.360 5.841 -8.491 1.00 93.31 77 GLY A CA 1
ATOM 554 C C . GLY A 1 77 ? 2.606 4.518 -8.656 1.00 93.31 77 GLY A C 1
ATOM 555 O O . GLY A 1 77 ? 2.044 4.272 -9.724 1.00 93.31 77 GLY A O 1
ATOM 556 N N . CYS A 1 78 ? 2.616 3.649 -7.644 1.00 93.19 78 CYS A N 1
ATOM 557 C CA . CYS A 1 78 ? 1.909 2.376 -7.695 1.00 93.19 78 CYS A CA 1
ATOM 558 C C . CYS A 1 78 ? 0.438 2.490 -7.290 1.00 93.19 78 CYS A C 1
ATOM 560 O O . CYS A 1 78 ? 0.014 3.398 -6.576 1.00 93.19 78 CYS A O 1
ATOM 562 N N . SER A 1 79 ? -0.348 1.505 -7.710 1.00 94.56 79 SER A N 1
ATOM 563 C CA . SER A 1 79 ? -1.724 1.321 -7.258 1.00 94.56 79 SER A CA 1
ATOM 564 C C . SER A 1 79 ? -1.873 -0.030 -6.565 1.00 94.56 79 SER A C 1
ATOM 566 O O . SER A 1 79 ? -1.549 -1.067 -7.144 1.00 94.56 79 SER A O 1
ATOM 568 N N . MET A 1 80 ? -2.369 -0.011 -5.329 1.00 93.94 80 MET A N 1
ATOM 569 C CA . MET A 1 80 ? -2.588 -1.174 -4.465 1.00 93.94 80 MET A CA 1
ATOM 570 C C . MET A 1 80 ? -4.049 -1.187 -3.988 1.00 93.94 80 MET A C 1
ATOM 572 O O . MET A 1 80 ? -4.343 -0.943 -2.816 1.00 93.94 80 MET A O 1
ATOM 576 N N . PRO A 1 81 ? -5.013 -1.435 -4.893 1.00 94.25 81 PRO A N 1
ATOM 577 C CA . PRO A 1 81 ? -6.434 -1.230 -4.609 1.00 94.25 81 PRO A CA 1
ATOM 578 C C . PRO A 1 81 ? -7.005 -2.174 -3.542 1.00 94.25 81 PRO A C 1
ATOM 580 O O . PRO A 1 81 ? -8.068 -1.887 -2.991 1.00 94.25 81 PRO A O 1
ATOM 583 N N . VAL A 1 82 ? -6.341 -3.303 -3.276 1.00 94.88 82 VAL A N 1
ATOM 584 C CA . VAL A 1 82 ? -6.830 -4.363 -2.380 1.00 94.88 82 VAL A CA 1
ATOM 585 C C . VAL A 1 82 ? -5.845 -4.744 -1.272 1.00 94.88 82 VAL A C 1
ATOM 587 O O . VAL A 1 82 ? -6.153 -5.657 -0.509 1.00 94.88 82 VAL A O 1
ATOM 590 N N . CYS A 1 83 ? -4.710 -4.048 -1.159 1.00 96.06 83 CYS A N 1
ATOM 591 C CA . CYS A 1 83 ? -3.760 -4.245 -0.066 1.00 96.06 83 CYS A CA 1
ATOM 592 C C . CYS A 1 83 ? -4.386 -3.746 1.239 1.00 96.06 83 CYS A C 1
ATOM 594 O O . CYS A 1 83 ? -4.899 -2.628 1.290 1.00 96.06 83 CYS A O 1
ATOM 596 N N . VAL A 1 84 ? -4.421 -4.601 2.258 1.00 96.62 84 VAL A N 1
ATOM 597 C CA . VAL A 1 84 ? -5.093 -4.346 3.539 1.00 96.62 84 VAL A CA 1
ATOM 598 C C . VAL A 1 84 ? -4.092 -4.081 4.659 1.00 96.62 84 VAL A C 1
ATOM 600 O O . VAL A 1 84 ? -4.424 -3.329 5.575 1.00 96.62 84 VAL A O 1
ATOM 603 N N . THR A 1 85 ? -2.916 -4.702 4.604 1.00 96.38 85 THR A N 1
ATOM 604 C CA . THR A 1 85 ? -1.870 -4.628 5.634 1.00 96.38 85 THR A CA 1
ATOM 605 C C . THR A 1 85 ? -0.501 -4.595 4.966 1.00 96.38 85 THR A C 1
ATOM 607 O O . THR A 1 85 ? -0.346 -5.252 3.933 1.00 96.38 85 THR A O 1
ATOM 610 N N . GLY A 1 86 ? 0.462 -3.874 5.541 1.00 95.12 86 GLY A N 1
ATOM 611 C CA . GLY A 1 86 ? 1.830 -3.812 5.016 1.00 95.12 86 GLY A CA 1
ATOM 612 C C . GLY A 1 86 ? 1.850 -3.244 3.601 1.00 95.12 86 GLY A C 1
ATOM 613 O O . GLY A 1 86 ? 2.197 -3.942 2.651 1.00 95.12 86 GLY A O 1
ATOM 614 N N . CYS A 1 87 ? 1.336 -2.028 3.426 1.00 96.06 87 CYS A N 1
ATOM 615 C CA . CYS A 1 87 ? 1.350 -1.367 2.123 1.00 96.06 87 CYS A CA 1
ATOM 616 C C . CYS A 1 87 ? 2.369 -0.229 2.175 1.00 96.06 87 CYS A C 1
ATOM 618 O O . CYS A 1 87 ? 2.142 0.758 2.875 1.00 96.06 87 CYS A O 1
ATOM 620 N N . GLU A 1 88 ? 3.459 -0.374 1.425 1.00 96.50 88 GLU A N 1
ATOM 621 C CA . GLU A 1 88 ? 4.638 0.493 1.517 1.00 96.50 88 GLU A CA 1
ATOM 622 C C . GLU A 1 88 ? 4.866 1.237 0.194 1.00 96.50 88 GLU A C 1
ATOM 624 O O . GLU A 1 88 ? 4.818 0.658 -0.900 1.00 96.50 88 GLU A O 1
ATOM 629 N N . CYS A 1 89 ? 5.076 2.551 0.271 1.00 95.56 89 CYS A N 1
ATOM 630 C CA . CYS A 1 89 ? 5.312 3.399 -0.894 1.00 95.56 89 CYS A CA 1
ATOM 631 C C . CYS A 1 89 ? 6.381 4.471 -0.650 1.00 95.56 89 CYS A C 1
ATOM 633 O O . CYS A 1 89 ? 6.075 5.642 -0.394 1.00 95.56 89 CYS A O 1
ATOM 635 N N . ASP A 1 90 ? 7.639 4.101 -0.861 1.00 94.75 90 ASP A N 1
ATOM 636 C CA . ASP A 1 90 ? 8.775 4.988 -0.602 1.00 94.75 90 ASP A CA 1
ATOM 637 C C . ASP A 1 90 ? 8.843 6.148 -1.604 1.00 94.75 90 ASP A C 1
ATOM 639 O O . ASP A 1 90 ? 9.103 7.299 -1.257 1.00 94.75 90 ASP A O 1
ATOM 643 N N . GLY A 1 91 ? 8.576 5.878 -2.886 1.00 92.12 91 GLY A N 1
ATOM 644 C CA . GLY A 1 91 ? 8.685 6.882 -3.951 1.00 92.12 91 GLY A CA 1
ATOM 645 C C . GLY A 1 91 ? 7.515 7.874 -4.012 1.00 92.12 91 GLY A C 1
ATOM 646 O O . GLY A 1 91 ? 7.538 8.816 -4.813 1.00 92.12 91 GLY A O 1
ATOM 647 N N . GLY A 1 92 ? 6.481 7.675 -3.189 1.00 92.38 92 GLY A N 1
ATOM 648 C CA . GLY A 1 92 ? 5.286 8.517 -3.131 1.00 92.38 92 GLY A CA 1
ATOM 649 C C . GLY A 1 92 ? 4.348 8.370 -4.334 1.00 92.38 92 GLY A C 1
ATOM 650 O O . GLY A 1 92 ? 4.552 7.567 -5.241 1.00 92.38 92 GLY A O 1
ATOM 651 N N . ASN A 1 93 ? 3.289 9.181 -4.372 1.00 95.12 93 ASN A N 1
ATOM 652 C CA . ASN A 1 93 ? 2.233 9.158 -5.399 1.00 95.12 93 ASN A CA 1
ATOM 653 C C . ASN A 1 93 ? 1.497 7.808 -5.532 1.00 95.12 93 ASN A C 1
ATOM 655 O O . ASN A 1 93 ? 1.016 7.482 -6.620 1.00 95.12 93 ASN A O 1
ATOM 659 N N . CYS A 1 94 ? 1.403 7.021 -4.458 1.00 94.81 94 CYS A N 1
ATOM 660 C CA . CYS A 1 94 ? 0.685 5.748 -4.485 1.00 94.81 94 CYS A CA 1
ATOM 661 C C . CYS A 1 94 ? -0.793 5.867 -4.094 1.00 94.81 94 CYS A C 1
ATOM 663 O O . CYS A 1 94 ? -1.193 6.704 -3.281 1.00 94.81 94 CYS A O 1
ATOM 665 N N . ASP A 1 95 ? -1.613 4.973 -4.644 1.00 96.00 95 ASP A N 1
ATOM 666 C CA . ASP A 1 95 ? -3.018 4.815 -4.264 1.00 96.00 95 ASP A CA 1
ATOM 667 C C . ASP A 1 95 ? -3.218 3.502 -3.497 1.00 96.00 95 ASP A C 1
ATOM 669 O O . ASP A 1 95 ? -3.118 2.420 -4.079 1.00 96.00 95 ASP A O 1
ATOM 673 N N . MET A 1 96 ? -3.503 3.605 -2.197 1.00 94.88 96 MET A N 1
ATOM 674 C CA . MET A 1 96 ? -3.642 2.492 -1.248 1.00 94.88 96 MET A CA 1
ATOM 675 C C . MET A 1 96 ? -4.987 2.588 -0.499 1.00 94.88 96 MET A C 1
ATOM 677 O O . MET A 1 96 ? -5.043 2.670 0.731 1.00 94.88 96 MET A O 1
ATOM 681 N N . PRO A 1 97 ? -6.126 2.613 -1.216 1.00 94.38 97 PRO A N 1
ATOM 682 C CA . PRO A 1 97 ? -7.416 2.990 -0.643 1.00 94.38 97 PRO A CA 1
ATOM 683 C C . PRO A 1 97 ? -7.983 1.954 0.336 1.00 94.38 97 PRO A C 1
ATOM 685 O O . PRO A 1 97 ? -8.901 2.283 1.086 1.00 94.38 97 PRO A O 1
ATOM 688 N N . ALA A 1 98 ? -7.482 0.717 0.306 1.00 95.81 98 ALA A N 1
ATOM 689 C CA . ALA A 1 98 ? -7.921 -0.383 1.161 1.00 95.81 98 ALA A CA 1
ATOM 690 C C . ALA A 1 98 ? -6.990 -0.653 2.352 1.00 95.81 98 ALA A C 1
ATOM 692 O O . ALA A 1 98 ? -7.372 -1.453 3.212 1.00 95.81 98 ALA A O 1
ATOM 693 N N . CYS A 1 99 ? -5.830 0.010 2.420 1.00 96.25 99 CYS A N 1
ATOM 694 C CA . CYS A 1 99 ? -4.852 -0.220 3.475 1.00 96.25 99 CYS A CA 1
ATOM 695 C C . CYS A 1 99 ? -5.428 0.224 4.820 1.00 96.25 99 CYS A C 1
ATOM 697 O O . CYS A 1 99 ? -5.959 1.330 4.925 1.00 96.25 99 CYS A O 1
ATOM 699 N N . LYS A 1 100 ? -5.400 -0.663 5.818 1.00 95.62 100 LYS A N 1
ATOM 700 C CA . LYS A 1 100 ? -6.012 -0.458 7.142 1.00 95.62 100 LYS A CA 1
ATOM 701 C C . LYS A 1 100 ? -5.002 -0.404 8.278 1.00 95.62 100 LYS A C 1
ATOM 703 O O . LYS A 1 100 ? -5.304 0.248 9.284 1.00 95.62 100 LYS A O 1
ATOM 708 N N . TYR A 1 101 ? -3.907 -1.135 8.121 1.00 95.38 101 TYR A N 1
ATOM 709 C CA . TYR A 1 101 ? -2.873 -1.392 9.114 1.00 95.38 101 TYR A CA 1
ATOM 710 C C . TYR A 1 101 ? -1.520 -1.306 8.416 1.00 95.38 101 TYR A C 1
ATOM 712 O O . TYR A 1 101 ? -1.435 -1.768 7.276 1.00 95.38 101 TYR A O 1
ATOM 720 N N . ASP A 1 102 ? -0.509 -0.771 9.093 1.00 95.31 102 ASP A N 1
ATOM 721 C CA . ASP A 1 102 ? 0.875 -0.731 8.609 1.00 95.31 102 ASP A CA 1
ATOM 722 C C . ASP A 1 102 ? 0.942 -0.130 7.190 1.00 95.31 102 ASP A C 1
ATOM 724 O O . ASP A 1 102 ? 1.259 -0.806 6.207 1.00 95.31 102 ASP A O 1
ATOM 728 N N . CYS A 1 103 ? 0.476 1.114 7.064 1.00 94.25 103 CYS A N 1
ATOM 729 C CA . CYS A 1 103 ? 0.443 1.833 5.793 1.00 94.25 103 CYS A CA 1
ATOM 730 C C . CYS A 1 103 ? 1.519 2.914 5.807 1.00 94.25 103 CYS A C 1
ATOM 732 O O . CYS A 1 103 ? 1.389 3.875 6.563 1.00 94.25 103 CYS A O 1
ATOM 734 N N . GLU A 1 104 ? 2.522 2.789 4.944 1.00 95.44 104 GLU A N 1
ATOM 735 C CA . GLU A 1 104 ? 3.696 3.663 4.936 1.00 95.44 104 GLU A CA 1
ATOM 736 C C . GLU A 1 104 ? 3.815 4.399 3.594 1.00 95.44 104 GLU A C 1
ATOM 738 O O . GLU A 1 104 ? 3.656 3.825 2.508 1.00 95.44 104 GLU A O 1
ATOM 743 N N . CYS A 1 105 ? 4.049 5.711 3.648 1.00 93.44 105 CYS A N 1
ATOM 744 C CA . CYS A 1 105 ? 4.279 6.530 2.464 1.00 93.44 105 CYS A CA 1
ATOM 745 C C . CYS A 1 105 ? 5.343 7.605 2.689 1.00 93.44 105 CYS A C 1
ATOM 747 O O . CYS A 1 105 ? 5.042 8.723 3.125 1.00 93.44 105 CYS A O 1
ATOM 749 N N . ASP A 1 106 ? 6.562 7.326 2.240 1.00 92.94 106 ASP A N 1
ATOM 750 C CA . ASP A 1 106 ? 7.681 8.226 2.509 1.00 92.94 106 ASP A CA 1
ATOM 751 C C . ASP A 1 106 ? 7.765 9.385 1.519 1.00 92.94 106 ASP A C 1
ATOM 753 O O . ASP A 1 106 ? 8.073 10.521 1.877 1.00 92.94 106 ASP A O 1
ATOM 757 N N . GLY A 1 107 ? 7.458 9.132 0.245 1.00 90.06 107 GLY A N 1
ATOM 758 C CA . GLY A 1 107 ? 7.574 10.130 -0.823 1.00 90.06 107 GLY A CA 1
ATOM 759 C C . GLY A 1 107 ? 6.403 11.119 -0.892 1.00 90.06 107 GLY A C 1
ATOM 760 O O . GLY A 1 107 ? 6.443 12.087 -1.661 1.00 90.06 107 GLY A O 1
ATOM 761 N N . GLY A 1 108 ? 5.354 10.895 -0.096 1.00 89.12 108 GLY A N 1
ATOM 762 C CA . GLY A 1 108 ? 4.184 11.766 0.008 1.00 89.12 108 GLY A CA 1
ATOM 763 C C . GLY A 1 108 ? 3.220 11.646 -1.173 1.00 89.12 108 GLY A C 1
ATOM 764 O O . GLY A 1 108 ? 3.404 10.854 -2.096 1.00 89.12 108 GLY A O 1
ATOM 765 N N . ASN A 1 109 ? 2.164 12.463 -1.173 1.00 90.69 109 ASN A N 1
ATOM 766 C CA . ASN A 1 109 ? 1.076 12.410 -2.166 1.00 90.69 109 ASN A CA 1
ATOM 767 C C . ASN A 1 109 ? 0.370 11.038 -2.249 1.00 90.69 109 ASN A C 1
ATOM 769 O O . ASN A 1 109 ? -0.139 10.670 -3.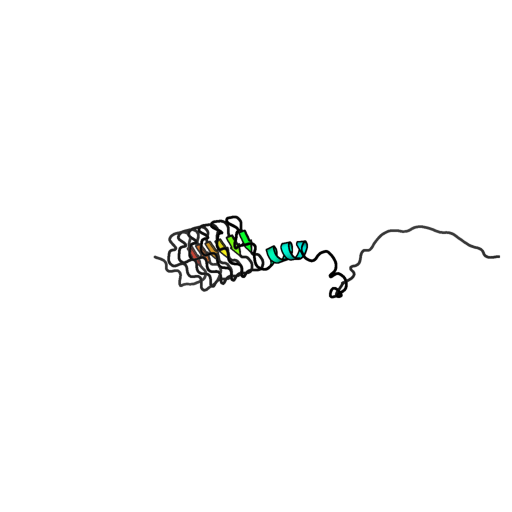312 1.00 90.69 109 ASN A O 1
ATOM 773 N N . CYS A 1 110 ? 0.344 10.270 -1.156 1.00 91.69 110 CYS A N 1
ATOM 774 C CA . CYS A 1 110 ? -0.332 8.975 -1.115 1.00 91.69 110 CYS A CA 1
ATOM 775 C C . CYS A 1 110 ? -1.777 9.069 -0.631 1.00 91.69 110 CYS A C 1
ATOM 777 O O . CYS A 1 110 ? -2.155 9.961 0.129 1.00 91.69 110 CYS A O 1
ATOM 779 N N . LYS A 1 111 ? -2.594 8.091 -1.024 1.00 93.12 111 LYS A N 1
ATOM 780 C CA . LYS A 1 111 ? -3.973 7.949 -0.546 1.00 93.12 111 LYS A CA 1
ATOM 781 C C . LYS A 1 111 ? -4.117 6.698 0.304 1.00 93.12 111 LYS A C 1
ATOM 783 O O . LYS A 1 111 ? -4.149 5.598 -0.230 1.00 93.12 111 LYS A O 1
ATOM 788 N N . MET A 1 112 ? -4.288 6.885 1.607 1.00 91.31 112 MET A N 1
ATOM 789 C CA . MET A 1 112 ? -4.426 5.833 2.623 1.00 91.31 112 MET A CA 1
ATOM 790 C C . MET A 1 112 ? -5.709 6.060 3.432 1.00 91.31 112 MET A C 1
ATOM 792 O O . MET A 1 112 ? -5.749 6.022 4.659 1.00 91.31 112 MET A O 1
ATOM 796 N N . ASN A 1 113 ? -6.801 6.356 2.725 1.00 89.81 113 ASN A N 1
ATOM 797 C CA . ASN A 1 113 ? -8.043 6.842 3.329 1.00 89.81 113 ASN A CA 1
ATOM 798 C C . ASN A 1 113 ? -8.701 5.846 4.300 1.00 89.81 113 ASN A C 1
ATOM 800 O O . ASN A 1 113 ? -9.496 6.273 5.140 1.00 89.81 113 ASN A O 1
ATOM 804 N N . ALA A 1 114 ? -8.410 4.550 4.173 1.00 93.50 114 ALA A N 1
ATOM 805 C CA . ALA A 1 114 ? -8.925 3.499 5.047 1.00 93.50 114 ALA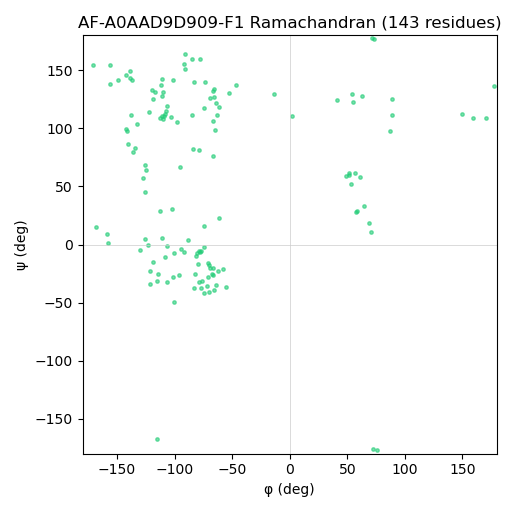 A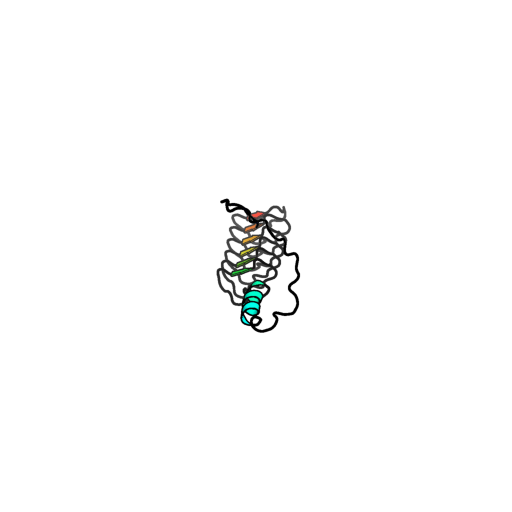 CA 1
ATOM 806 C C . ALA A 1 114 ? -7.990 3.151 6.212 1.00 93.50 114 ALA A C 1
ATOM 808 O O . ALA A 1 114 ? -8.391 2.337 7.047 1.00 93.50 114 ALA A O 1
ATOM 809 N N . CYS A 1 115 ? -6.800 3.754 6.286 1.00 93.56 115 CYS A N 1
ATOM 810 C CA . CYS A 1 115 ? -5.835 3.414 7.318 1.00 93.56 115 CYS A CA 1
ATOM 811 C C . CYS A 1 115 ? -6.375 3.830 8.684 1.00 93.56 115 CYS A C 1
ATOM 813 O O . CYS A 1 115 ? -6.929 4.920 8.825 1.00 93.56 115 CYS A O 1
ATOM 815 N N . THR A 1 116 ? -6.296 2.926 9.660 1.00 92.94 116 THR A N 1
ATOM 816 C CA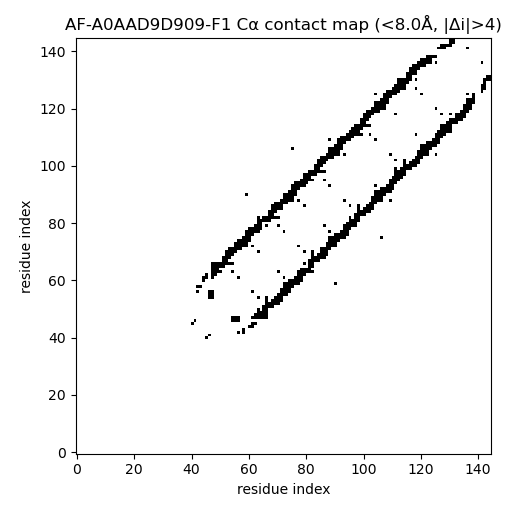 . THR A 1 116 ? -6.861 3.119 11.003 1.00 92.94 116 THR A CA 1
ATOM 817 C C . THR A 1 116 ? -5.830 3.028 12.120 1.00 92.94 116 THR A C 1
ATOM 819 O O . THR A 1 116 ? -6.098 3.561 13.197 1.00 92.94 116 THR A O 1
ATOM 822 N N . ASN A 1 117 ? -4.708 2.355 11.881 1.00 92.31 117 ASN A N 1
ATOM 823 C CA . ASN A 1 117 ? -3.660 2.056 12.851 1.00 92.31 117 ASN A CA 1
ATOM 824 C C . ASN A 1 117 ? -2.322 1.990 12.111 1.00 92.31 117 ASN A C 1
ATOM 826 O O . ASN A 1 117 ? -2.320 1.430 11.014 1.00 92.31 117 ASN A O 1
ATOM 830 N N . ASP A 1 118 ? -1.249 2.496 12.718 1.00 92.56 118 ASP A N 1
ATOM 831 C CA . ASP A 1 118 ? 0.109 2.485 12.151 1.00 92.56 118 ASP A CA 1
ATOM 832 C C . ASP A 1 118 ? 0.116 3.060 10.722 1.00 92.56 118 ASP A C 1
ATOM 834 O O . ASP A 1 118 ? 0.353 2.367 9.732 1.00 92.56 118 ASP A O 1
ATOM 838 N N . CYS A 1 119 ? -0.284 4.329 10.614 1.00 90.81 119 CYS A N 1
ATOM 839 C CA . CYS A 1 119 ? -0.373 5.049 9.346 1.00 90.81 119 CYS A CA 1
ATOM 840 C C . CYS A 1 119 ? 0.718 6.117 9.312 1.00 90.81 119 CYS A C 1
ATOM 842 O O . CYS A 1 119 ? 0.582 7.133 10.000 1.00 90.81 119 CYS A O 1
ATOM 844 N N . ASP A 1 120 ? 1.747 5.908 8.498 1.00 91.62 120 ASP A N 1
ATOM 845 C CA . ASP A 1 120 ? 2.890 6.809 8.405 1.00 91.62 120 ASP A CA 1
ATOM 846 C C . ASP A 1 120 ? 2.946 7.529 7.054 1.00 91.62 120 ASP A C 1
ATOM 848 O O . ASP A 1 120 ? 2.709 6.966 5.980 1.00 91.62 120 ASP A O 1
ATOM 852 N N . CYS A 1 121 ? 3.243 8.820 7.114 1.00 89.38 121 CYS A N 1
ATOM 853 C CA . CYS A 1 121 ? 3.539 9.642 5.963 1.00 89.38 121 CYS A CA 1
ATOM 854 C C . CYS A 1 121 ? 4.663 10.634 6.280 1.00 89.38 121 CYS A C 1
ATOM 856 O O . CYS A 1 121 ? 4.427 11.750 6.766 1.00 89.38 121 CYS A O 1
ATOM 858 N N . ASP A 1 122 ? 5.883 10.268 5.895 1.00 88.81 122 ASP A N 1
ATOM 859 C CA . ASP A 1 122 ? 7.083 11.071 6.145 1.00 88.81 122 ASP A CA 1
ATOM 860 C C . ASP A 1 122 ? 7.168 12.355 5.298 1.00 88.81 122 ASP A C 1
ATOM 862 O O . ASP A 1 122 ? 7.921 13.289 5.596 1.00 88.81 122 ASP A O 1
ATOM 866 N N . ALA A 1 123 ? 6.375 12.456 4.233 1.00 86.06 123 ALA A N 1
ATOM 867 C CA . ALA A 1 123 ? 6.314 13.649 3.398 1.00 86.06 123 ALA A CA 1
ATOM 868 C C . ALA A 1 123 ? 4.940 14.334 3.448 1.00 86.06 123 ALA A C 1
ATOM 870 O O . ALA A 1 123 ? 4.120 14.145 4.339 1.00 86.06 123 ALA A O 1
ATOM 871 N N . ARG A 1 124 ? 4.720 15.266 2.520 1.00 84.81 124 ARG A N 1
ATOM 872 C CA . ARG A 1 124 ? 3.510 16.094 2.467 1.00 84.81 124 ARG A CA 1
ATOM 873 C C . ARG A 1 124 ? 2.421 15.457 1.609 1.00 84.81 124 ARG A C 1
ATOM 875 O O . ARG A 1 124 ? 2.695 14.625 0.743 1.00 84.81 124 ARG A O 1
ATOM 882 N N . ASN A 1 125 ? 1.199 15.955 1.772 1.00 86.12 125 ASN A N 1
ATOM 883 C CA . ASN A 1 125 ? 0.022 15.655 0.957 1.00 86.12 125 ASN A CA 1
ATOM 884 C C . ASN A 1 125 ? -0.477 14.198 1.015 1.00 86.12 125 ASN A C 1
ATOM 886 O O . ASN A 1 125 ? -0.994 13.699 0.015 1.00 86.12 125 ASN A O 1
ATOM 890 N N . CYS A 1 126 ? -0.349 13.499 2.143 1.00 86.69 126 CYS A N 1
ATOM 891 C CA . CYS A 1 126 ? -1.017 12.205 2.303 1.00 86.69 126 CYS A CA 1
ATOM 892 C C . CYS A 1 126 ? -2.478 12.355 2.737 1.00 86.69 126 CYS A C 1
ATOM 894 O O . CYS A 1 126 ? -2.816 13.165 3.598 1.00 86.69 126 CYS A O 1
ATOM 896 N N . GLU A 1 127 ? -3.361 11.530 2.175 1.00 88.81 127 GLU A N 1
ATOM 897 C CA . GLU A 1 127 ? -4.760 11.449 2.594 1.00 88.81 127 GLU A CA 1
ATOM 898 C C . GLU A 1 127 ? -4.976 10.275 3.563 1.00 88.81 127 GLU A C 1
ATOM 900 O O . GLU A 1 127 ? -5.062 9.126 3.131 1.00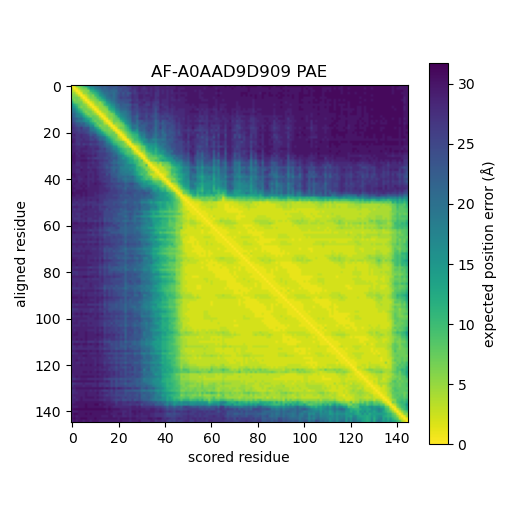 88.81 127 GLU A O 1
ATOM 905 N N . MET A 1 128 ? -5.136 10.565 4.860 1.00 85.56 128 MET A N 1
ATOM 906 C CA . MET A 1 128 ? -5.352 9.570 5.929 1.00 85.56 128 MET A CA 1
ATOM 907 C C . MET A 1 128 ? -6.624 9.864 6.738 1.00 85.56 128 MET A C 1
ATOM 909 O O . MET A 1 128 ? -6.589 10.186 7.921 1.00 85.56 128 MET A O 1
ATOM 913 N N . LYS A 1 129 ? -7.790 9.800 6.089 1.00 85.19 129 LYS A N 1
ATOM 914 C CA . LYS A 1 129 ? -9.061 10.272 6.680 1.00 85.19 129 LYS A CA 1
ATOM 915 C C . LYS A 1 129 ? -9.607 9.433 7.836 1.00 85.19 129 LYS A C 1
ATOM 917 O O . LYS A 1 129 ? -10.470 9.921 8.560 1.00 85.19 129 LYS A O 1
ATOM 922 N N . SER A 1 130 ? -9.184 8.179 7.961 1.00 87.88 130 SER A N 1
ATOM 923 C CA . SER A 1 130 ? -9.752 7.235 8.933 1.00 87.88 130 SER A CA 1
ATOM 924 C C . SER A 1 130 ? -8.796 6.876 10.067 1.00 87.88 130 SER A C 1
ATOM 926 O O . SER A 1 130 ? -9.149 6.003 10.866 1.00 87.88 130 SER A O 1
ATOM 928 N N . CYS A 1 131 ? -7.622 7.513 10.141 1.00 86.00 131 CYS A N 1
ATOM 929 C CA . CYS A 1 131 ? -6.598 7.123 11.101 1.00 86.00 131 CYS A CA 1
ATOM 930 C C . CYS A 1 131 ? -7.066 7.386 12.537 1.00 86.00 131 CYS A C 1
ATOM 932 O O . CYS A 1 131 ? -7.665 8.425 12.822 1.00 86.00 131 CYS A O 1
ATOM 934 N N . LYS A 1 132 ? -6.861 6.409 13.427 1.00 85.31 132 LYS A N 1
ATOM 935 C CA . LYS A 1 132 ? -7.319 6.468 14.826 1.00 85.31 132 LYS A CA 1
ATOM 936 C C . LYS A 1 132 ? -6.187 6.344 15.831 1.00 85.31 132 LYS A C 1
ATOM 938 O O . LYS A 1 132 ? -6.294 6.913 16.914 1.00 85.31 132 LYS A O 1
ATOM 943 N N . TYR A 1 133 ? -5.169 5.566 15.501 1.00 83.06 133 TYR A N 1
ATOM 944 C CA . TYR A 1 133 ? -4.068 5.215 16.385 1.00 83.06 133 TYR A CA 1
ATOM 945 C C . TYR A 1 133 ? -2.773 5.302 15.588 1.00 83.06 133 TYR A C 1
ATOM 947 O O . TYR A 1 133 ? -2.786 4.942 14.413 1.00 83.06 133 TYR A O 1
ATOM 955 N N . ASP A 1 134 ? -1.713 5.787 16.237 1.00 85.19 134 ASP A N 1
ATOM 956 C CA . ASP A 1 134 ? -0.348 5.783 15.701 1.00 85.19 134 ASP A CA 1
ATOM 957 C C . ASP A 1 134 ? -0.294 6.343 14.264 1.00 85.19 134 ASP A C 1
ATOM 959 O O . ASP A 1 134 ? 0.022 5.663 13.292 1.00 85.19 134 ASP A O 1
ATOM 963 N N . CYS A 1 135 ? -0.747 7.598 14.146 1.00 85.31 135 CYS A N 1
ATOM 964 C CA . CYS A 1 135 ? -0.804 8.355 12.898 1.00 85.31 135 CYS A CA 1
ATOM 965 C C . CYS A 1 135 ? 0.342 9.367 12.875 1.00 85.31 135 CYS A C 1
ATOM 967 O O . CYS A 1 135 ? 0.269 10.374 13.591 1.00 85.31 135 CYS A O 1
ATOM 969 N N . ASP A 1 136 ? 1.331 9.150 12.019 1.00 83.62 136 ASP A N 1
ATOM 970 C CA . ASP A 1 136 ? 2.467 10.047 11.854 1.00 83.62 136 ASP A CA 1
ATOM 971 C C . ASP A 1 136 ? 2.392 10.734 10.484 1.00 83.62 136 ASP A C 1
ATOM 973 O O . ASP A 1 136 ? 2.116 10.131 9.451 1.00 83.62 136 ASP A O 1
ATOM 977 N N . SER A 1 137 ? 2.483 12.067 10.479 1.00 76.00 137 SER A N 1
ATOM 978 C CA . SER A 1 137 ? 2.466 12.843 9.238 1.00 76.00 137 SER A CA 1
ATOM 979 C C . SER A 1 137 ? 3.148 14.191 9.398 1.00 76.00 137 SER A C 1
ATOM 981 O O . SER A 1 137 ? 2.896 14.920 10.363 1.00 76.00 137 SER A O 1
ATOM 983 N N . PHE A 1 138 ? 3.940 14.577 8.397 1.00 66.56 138 PHE A N 1
ATOM 984 C CA . PHE A 1 138 ? 4.574 15.898 8.338 1.00 66.56 138 PHE A CA 1
ATOM 985 C C . PHE A 1 138 ? 3.629 17.030 7.888 1.00 66.56 138 PHE A C 1
ATOM 987 O O . PHE A 1 138 ? 4.031 18.200 7.930 1.00 66.56 138 PHE A O 1
ATOM 994 N N . ASP A 1 139 ? 2.391 16.724 7.474 1.00 56.66 139 ASP A N 1
ATOM 995 C CA . ASP A 1 139 ? 1.379 17.716 7.092 1.00 56.66 139 ASP A CA 1
ATOM 996 C C . ASP A 1 139 ? 0.335 17.970 8.194 1.00 56.66 139 ASP A C 1
ATOM 998 O O . ASP A 1 139 ? -0.121 17.069 8.895 1.00 56.66 139 ASP A O 1
ATOM 1002 N N . PHE A 1 140 ? -0.072 19.234 8.335 1.00 50.88 140 PHE A N 1
ATOM 1003 C CA . PHE A 1 140 ? -1.013 19.698 9.370 1.00 50.88 140 PHE A CA 1
ATOM 1004 C C . PHE A 1 140 ? -2.483 19.310 9.100 1.00 50.88 140 PHE A C 1
ATOM 1006 O O . PHE A 1 140 ? -3.343 19.606 9.929 1.00 50.88 140 PHE A O 1
ATOM 1013 N N . ASP A 1 141 ? -2.769 18.645 7.975 1.00 50.88 141 ASP A N 1
ATOM 1014 C CA . ASP A 1 141 ? -4.109 18.217 7.547 1.00 50.88 141 ASP A CA 1
ATOM 1015 C C . ASP A 1 141 ? -4.358 16.714 7.783 1.00 50.88 141 ASP A C 1
ATOM 1017 O O . ASP A 1 141 ? -5.141 16.072 7.076 1.00 50.88 141 ASP A O 1
ATOM 1021 N N . VAL A 1 142 ? -3.735 16.131 8.813 1.00 53.69 142 VAL A N 1
ATOM 1022 C CA . VAL A 1 142 ? -4.274 14.895 9.389 1.00 53.69 142 VAL A CA 1
ATOM 1023 C C . VAL A 1 142 ? -5.660 15.246 9.916 1.00 53.69 142 VAL A C 1
ATOM 1025 O O . VAL A 1 142 ? -5.797 16.095 10.799 1.00 53.69 142 VAL A O 1
ATOM 1028 N N . ALA A 1 143 ? -6.701 14.612 9.376 1.00 47.41 143 ALA A N 1
ATOM 1029 C CA . ALA A 1 143 ? -8.019 14.621 9.991 1.00 47.41 143 ALA A CA 1
ATOM 1030 C C . ALA A 1 143 ? -7.919 13.853 11.318 1.00 47.41 143 ALA A C 1
ATOM 1032 O O . ALA A 1 143 ? -8.305 12.693 11.405 1.00 47.41 143 ALA A O 1
ATOM 1033 N N . GLN A 1 144 ? -7.338 14.491 12.336 1.00 43.28 144 GLN A N 1
ATOM 1034 C CA . GLN A 1 144 ? -7.401 14.026 13.709 1.00 43.28 144 GLN A CA 1
ATOM 1035 C C . GLN A 1 144 ? -8.878 14.070 14.103 1.00 43.28 144 GLN A C 1
ATOM 1037 O O . GLN A 1 144 ? -9.486 15.144 14.148 1.00 43.28 144 GLN A O 1
ATOM 1042 N N . VAL A 1 145 ? -9.468 12.892 14.291 1.00 42.00 145 VAL A N 1
ATOM 1043 C CA . VAL A 1 145 ? -10.780 12.734 14.929 1.00 42.00 145 VAL A CA 1
ATOM 1044 C C . VAL A 1 145 ? -10.634 12.966 16.427 1.00 42.00 145 VAL A C 1
ATOM 1046 O O . VAL A 1 145 ? -9.663 12.433 17.006 1.00 42.00 145 VAL A O 1
#

pLDDT: mean 73.48, std 22.5, range [31.64, 96.62]